Protein AF-Z5X2F3-F1 (afdb_monomer)

Solvent-accessible surface area (backbone atoms only — not comparable to full-atom values): 3466 Å² total; per-residue (Å²): 113,72,68,60,53,54,53,51,52,50,52,53,52,51,52,52,52,51,52,54,51,51,50,52,53,51,49,50,50,46,30,72,74,68,75,46,72,80,61,53,67,55,53,54,52,51,52,52,50,51,52,53,60,72,68,48,78,90,124

Foldseek 3Di:
DVVVVVVVVVVVVVVVVVVVVVLVVVQVVCCVVPVDSPCSVVVVVVVVVVVVVVPDDDD

pLDDT: mean 87.34, std 9.76, range [51.69, 96.5]

Mean predicted aligned error: 6.07 Å

Secondary structure (DSSP, 8-state):
-HHHHHHHHHHHHHHHHHHHHHHHHHHHHHHHHHS--TTHHHHHHHHHHHHHHHHS---

Radius of gyration: 15.82 Å; Cα contacts (8 Å, |Δi|>4): 7; chains: 1; bounding box: 32×27×42 Å

Sequence (59 aa):
MSITIATVVVVVVVAIIVAIIGFYLLAAFIVRTTGETTGIADIGRAAAAIIAAVHRPRQ

Organism: NCBI:txid1440774

Structure (mmCIF, N/CA/C/O backbone):
data_AF-Z5X2F3-F1
#
_entry.id   AF-Z5X2F3-F1
#
loop_
_atom_site.group_PDB
_atom_site.id
_atom_site.type_symbol
_atom_site.label_atom_id
_atom_site.label_alt_id
_atom_site.label_comp_id
_atom_site.label_asym_id
_atom_site.label_entity_id
_atom_site.label_seq_id
_atom_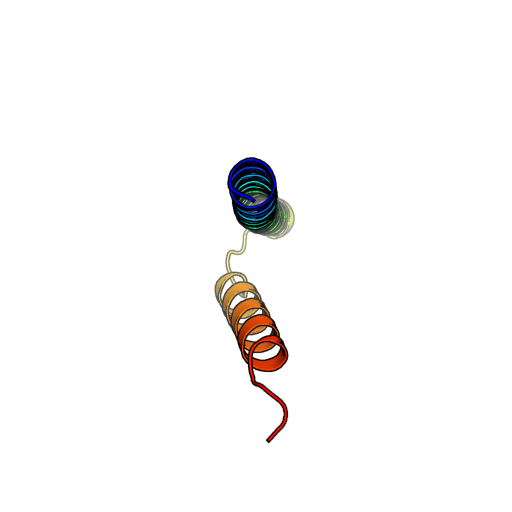site.pdbx_PDB_ins_code
_atom_site.Cartn_x
_atom_site.Cartn_y
_atom_site.Cartn_z
_atom_site.occupancy
_atom_site.B_iso_or_equiv
_atom_site.auth_seq_id
_atom_site.auth_comp_id
_atom_site.auth_asym_id
_atom_site.auth_atom_id
_atom_site.pdbx_PDB_model_num
ATOM 1 N N . MET A 1 1 ? 18.401 4.907 -24.700 1.00 63.88 1 MET A N 1
ATOM 2 C CA . MET A 1 1 ? 18.022 3.668 -23.984 1.00 63.88 1 MET A CA 1
ATOM 3 C C . MET A 1 1 ? 18.229 3.794 -22.474 1.00 63.88 1 MET A C 1
ATOM 5 O O . MET A 1 1 ? 17.276 3.579 -21.742 1.00 63.88 1 MET A O 1
ATOM 9 N N . SER A 1 2 ? 19.402 4.229 -21.993 1.00 79.62 2 SER A N 1
ATOM 10 C CA . SER A 1 2 ? 19.682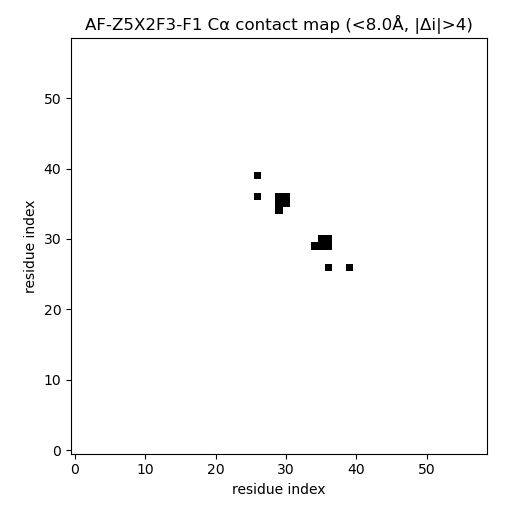 4.362 -20.546 1.00 79.62 2 SER A CA 1
ATOM 11 C C . SER A 1 2 ? 18.827 5.412 -19.817 1.00 79.62 2 SER A C 1
ATOM 13 O O . SER A 1 2 ? 18.373 5.159 -18.707 1.00 79.62 2 SER A O 1
ATOM 15 N N . ILE A 1 3 ? 18.542 6.557 -20.455 1.00 87.62 3 ILE A N 1
ATOM 16 C CA . ILE A 1 3 ? 17.692 7.617 -19.873 1.00 87.62 3 ILE A CA 1
ATOM 17 C C . ILE A 1 3 ? 16.262 7.106 -19.632 1.00 87.62 3 ILE A C 1
ATOM 19 O O . ILE A 1 3 ? 15.711 7.299 -18.556 1.00 87.62 3 ILE A O 1
ATOM 23 N N . THR A 1 4 ? 15.686 6.382 -20.596 1.00 91.94 4 THR A N 1
ATOM 24 C CA . THR A 1 4 ? 14.332 5.814 -20.498 1.00 91.94 4 THR A CA 1
ATOM 25 C C . THR A 1 4 ? 14.196 4.846 -19.322 1.00 91.94 4 THR A C 1
ATOM 27 O O . THR A 1 4 ? 13.213 4.911 -18.589 1.00 91.94 4 THR A O 1
ATOM 30 N N . ILE A 1 5 ? 15.194 3.982 -19.105 1.00 92.38 5 ILE A N 1
ATOM 31 C CA . ILE A 1 5 ? 15.202 3.033 -17.982 1.00 92.38 5 ILE A CA 1
ATOM 32 C C . ILE A 1 5 ? 15.221 3.789 -16.649 1.00 92.38 5 ILE A C 1
ATOM 34 O O . ILE A 1 5 ? 14.427 3.479 -15.763 1.00 92.38 5 ILE A O 1
ATOM 38 N N . ALA A 1 6 ? 16.071 4.814 -16.522 1.00 91.88 6 ALA A N 1
ATOM 39 C CA . ALA A 1 6 ? 16.147 5.623 -15.308 1.00 91.88 6 ALA A CA 1
ATOM 40 C C . ALA A 1 6 ? 14.803 6.297 -14.984 1.00 91.88 6 ALA A C 1
ATOM 42 O O . ALA A 1 6 ? 14.350 6.250 -13.842 1.00 91.88 6 ALA A O 1
ATOM 43 N N . THR A 1 7 ? 14.121 6.858 -15.987 1.00 94.56 7 THR A N 1
ATOM 44 C CA . THR A 1 7 ? 12.802 7.476 -15.794 1.00 94.56 7 THR A CA 1
ATOM 45 C C . THR A 1 7 ? 11.751 6.461 -15.342 1.00 94.56 7 THR A C 1
ATOM 47 O O . THR A 1 7 ? 11.005 6.742 -14.406 1.00 94.56 7 THR A O 1
ATOM 50 N N . VAL A 1 8 ? 11.706 5.270 -15.950 1.00 94.50 8 VAL A N 1
ATOM 51 C CA . VAL A 1 8 ? 10.759 4.210 -15.555 1.00 94.50 8 VAL A CA 1
ATOM 52 C C . VAL A 1 8 ? 10.989 3.783 -14.106 1.00 94.50 8 VAL A C 1
ATOM 54 O O . VAL A 1 8 ? 10.033 3.692 -13.340 1.00 94.50 8 VAL A O 1
ATOM 57 N N . VAL A 1 9 ? 12.247 3.581 -13.704 1.00 94.00 9 VAL A N 1
ATOM 58 C CA . VAL A 1 9 ? 12.588 3.207 -12.324 1.00 94.00 9 VAL A CA 1
ATOM 59 C C . VAL A 1 9 ? 12.132 4.281 -11.337 1.00 94.00 9 VAL A C 1
ATOM 61 O O . VAL A 1 9 ? 11.496 3.950 -10.340 1.00 94.00 9 VAL A O 1
ATOM 64 N N . VAL A 1 10 ? 12.389 5.560 -11.625 1.00 96.44 10 VAL A N 1
ATOM 65 C CA . VAL A 1 10 ? 11.953 6.669 -10.761 1.00 96.44 10 VAL A CA 1
ATOM 66 C C . VAL A 1 10 ? 10.433 6.677 -10.599 1.00 96.44 10 VAL A C 1
ATOM 68 O O . VAL A 1 10 ? 9.945 6.763 -9.475 1.00 96.44 10 VAL A O 1
ATOM 71 N N . VAL A 1 11 ? 9.678 6.530 -11.691 1.00 95.56 11 VAL A N 1
ATOM 72 C CA . VAL A 1 11 ? 8.206 6.504 -11.642 1.00 95.56 11 VAL A CA 1
ATOM 73 C C . VAL A 1 11 ? 7.698 5.340 -10.789 1.00 95.56 11 VAL A C 1
ATOM 75 O O . VAL A 1 11 ? 6.819 5.535 -9.952 1.00 95.56 11 VAL A O 1
ATOM 78 N N . VAL A 1 12 ? 8.275 4.146 -10.952 1.00 93.94 12 VAL A N 1
ATOM 79 C CA . VAL A 1 12 ? 7.900 2.963 -10.162 1.00 93.94 12 VAL A CA 1
ATOM 80 C C . VAL A 1 12 ? 8.200 3.174 -8.679 1.00 93.94 12 VAL A C 1
ATOM 82 O O . VAL A 1 12 ? 7.344 2.911 -7.837 1.00 93.94 12 VAL A O 1
ATOM 85 N N . VAL A 1 13 ? 9.383 3.695 -8.345 1.00 94.81 13 VAL A N 1
ATOM 86 C CA . VAL A 1 13 ? 9.772 3.965 -6.954 1.00 94.81 13 VAL A CA 1
ATOM 87 C C . VAL A 1 13 ? 8.838 4.991 -6.314 1.00 94.81 13 VAL A C 1
ATOM 89 O O . VAL A 1 13 ? 8.351 4.766 -5.207 1.00 94.81 13 VAL A O 1
ATOM 92 N N . VAL A 1 14 ? 8.528 6.085 -7.014 1.00 96.50 14 VAL A N 1
ATOM 93 C CA . VAL A 1 14 ? 7.594 7.110 -6.523 1.00 96.50 14 VAL A CA 1
ATOM 94 C C . VAL A 1 14 ? 6.205 6.516 -6.289 1.00 96.50 14 VAL A C 1
ATOM 96 O O . VAL A 1 14 ? 5.611 6.761 -5.240 1.00 96.50 14 VAL A O 1
ATOM 99 N N . ALA A 1 15 ? 5.702 5.692 -7.212 1.00 93.19 15 ALA A N 1
ATOM 100 C CA . ALA A 1 15 ? 4.406 5.037 -7.056 1.00 93.19 15 ALA A CA 1
ATOM 101 C C . ALA A 1 15 ? 4.360 4.122 -5.819 1.00 93.19 15 ALA A C 1
ATOM 103 O O . ALA A 1 15 ? 3.384 4.156 -5.069 1.00 93.19 15 ALA A O 1
ATOM 104 N N . ILE A 1 16 ? 5.428 3.355 -5.563 1.00 91.56 16 ILE A N 1
ATOM 105 C CA .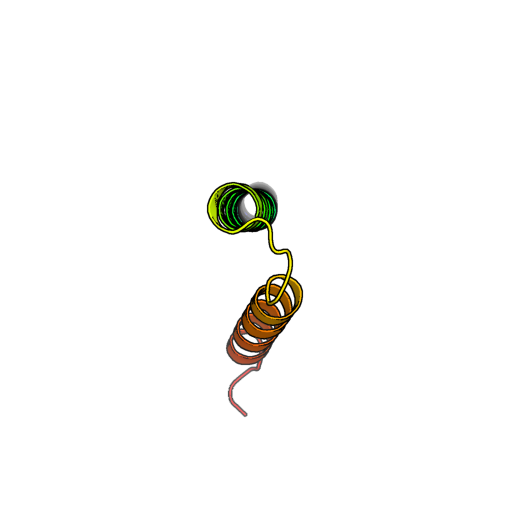 ILE A 1 16 ? 5.544 2.498 -4.372 1.00 91.56 16 ILE A CA 1
ATOM 106 C C . ILE A 1 16 ? 5.530 3.344 -3.094 1.00 91.56 16 ILE A C 1
ATOM 108 O O . ILE A 1 16 ? 4.784 3.037 -2.166 1.00 91.56 16 ILE A O 1
ATOM 112 N N . ILE A 1 17 ? 6.309 4.429 -3.049 1.00 93.62 17 ILE A N 1
ATOM 113 C CA . ILE A 1 17 ? 6.369 5.323 -1.883 1.00 93.62 17 ILE A CA 1
ATOM 114 C C . ILE A 1 17 ? 4.988 5.923 -1.591 1.00 93.62 17 ILE A C 1
ATOM 116 O O . ILE A 1 17 ? 4.526 5.875 -0.451 1.00 93.62 17 ILE A O 1
ATOM 120 N N . VAL A 1 18 ? 4.301 6.444 -2.612 1.00 95.69 18 VAL A N 1
ATOM 121 C CA . VAL A 1 18 ? 2.959 7.029 -2.464 1.00 95.69 18 VAL A CA 1
ATOM 122 C C . VAL A 1 18 ? 1.953 5.989 -1.970 1.00 95.69 18 VAL A C 1
ATOM 124 O O . VAL A 1 18 ? 1.163 6.292 -1.077 1.00 95.69 18 VAL A O 1
ATOM 127 N N . ALA A 1 19 ? 2.002 4.759 -2.488 1.00 89.69 19 ALA A N 1
ATOM 128 C CA . ALA A 1 19 ? 1.124 3.680 -2.044 1.00 89.69 19 ALA A CA 1
ATOM 129 C C . ALA A 1 19 ? 1.348 3.321 -0.565 1.00 89.69 19 ALA A C 1
ATOM 131 O O . ALA A 1 19 ? 0.383 3.180 0.187 1.00 89.69 19 ALA A O 1
ATOM 132 N N . ILE A 1 20 ? 2.611 3.233 -0.130 1.00 90.88 20 ILE A N 1
ATOM 133 C CA . ILE A 1 20 ? 2.967 2.959 1.269 1.00 90.88 20 ILE A CA 1
ATOM 134 C C . ILE A 1 20 ? 2.459 4.084 2.179 1.00 90.88 20 ILE A C 1
ATOM 136 O O . ILE A 1 20 ? 1.788 3.816 3.175 1.00 90.88 20 ILE A O 1
ATOM 140 N N . ILE A 1 21 ? 2.731 5.345 1.826 1.00 95.75 21 ILE A N 1
ATOM 141 C CA . ILE A 1 21 ? 2.278 6.505 2.605 1.00 95.75 21 ILE A CA 1
ATOM 142 C C . ILE A 1 21 ? 0.748 6.527 2.687 1.00 95.75 21 ILE A C 1
ATOM 144 O O . ILE A 1 21 ? 0.197 6.665 3.777 1.00 95.75 21 ILE A O 1
ATOM 148 N N . GLY A 1 22 ? 0.056 6.339 1.562 1.00 92.31 22 GLY A N 1
ATOM 149 C CA . GLY A 1 22 ? -1.405 6.306 1.512 1.00 92.31 22 GLY A CA 1
ATOM 150 C C . GLY A 1 22 ? -2.005 5.221 2.408 1.00 92.31 22 GLY A C 1
ATOM 151 O O . GLY A 1 22 ? -2.972 5.484 3.122 1.00 92.31 22 GLY A O 1
ATOM 152 N N . PHE A 1 23 ? -1.398 4.031 2.440 1.00 90.38 23 PHE A N 1
ATOM 153 C CA . PHE A 1 23 ? -1.828 2.944 3.320 1.00 90.38 23 PHE A CA 1
ATOM 154 C C . PHE A 1 23 ? -1.696 3.312 4.803 1.00 90.38 23 PHE A C 1
ATOM 156 O O . PHE A 1 23 ? -2.645 3.135 5.567 1.00 90.38 23 PHE A O 1
ATOM 163 N N . TYR A 1 24 ? -0.559 3.876 5.218 1.00 91.00 24 TYR A N 1
ATOM 164 C CA . TYR A 1 24 ? -0.366 4.285 6.612 1.00 91.00 24 TYR A CA 1
ATOM 165 C C . TYR A 1 24 ? -1.262 5.455 7.017 1.00 91.00 24 TYR A C 1
ATOM 167 O O . TYR A 1 24 ? -1.765 5.470 8.139 1.00 91.00 24 TYR A O 1
ATOM 175 N N . LEU A 1 25 ? -1.508 6.410 6.118 1.00 94.1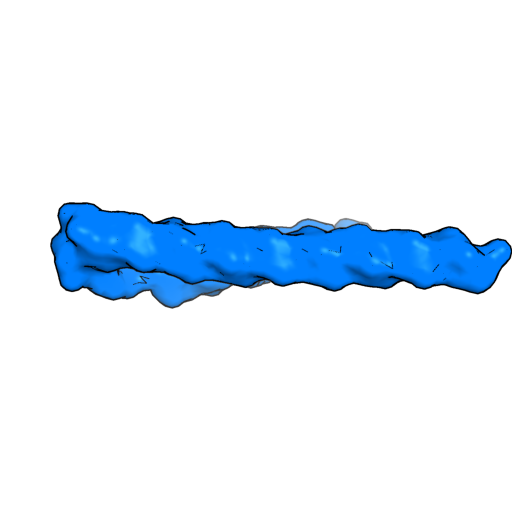2 25 LEU A N 1
ATOM 176 C CA . LEU A 1 25 ? -2.455 7.497 6.370 1.00 94.12 25 LEU A CA 1
ATOM 177 C C . LEU A 1 25 ? -3.881 6.970 6.545 1.00 94.12 25 LEU A C 1
ATOM 179 O O . LEU A 1 25 ? -4.581 7.408 7.455 1.00 94.12 25 LEU A O 1
ATOM 183 N N . LEU A 1 26 ? -4.298 6.003 5.723 1.00 90.31 2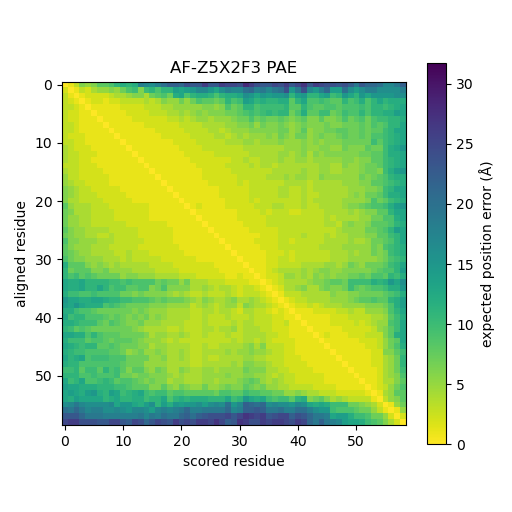6 LEU A N 1
ATOM 184 C CA . LEU A 1 26 ? -5.594 5.345 5.870 1.00 90.31 26 LEU A CA 1
ATOM 185 C C . LEU A 1 26 ? -5.687 4.594 7.202 1.00 90.31 26 LEU A C 1
ATOM 187 O O . LEU A 1 26 ? -6.667 4.754 7.926 1.00 90.31 26 LEU A O 1
ATOM 191 N N . ALA A 1 27 ? -4.657 3.825 7.555 1.00 90.88 27 ALA A N 1
ATOM 192 C CA . ALA A 1 27 ? -4.580 3.136 8.838 1.00 90.88 27 ALA A CA 1
ATOM 193 C C . ALA A 1 27 ? -4.691 4.127 10.010 1.00 90.88 27 ALA A C 1
ATOM 195 O O . ALA A 1 27 ? -5.517 3.941 10.900 1.00 90.88 27 ALA A O 1
ATOM 196 N N . ALA A 1 28 ? -3.932 5.225 9.975 1.00 92.50 28 ALA A N 1
ATOM 197 C CA . ALA A 1 28 ? -3.988 6.273 10.990 1.00 92.50 28 ALA A CA 1
ATOM 198 C C . ALA A 1 28 ? -5.371 6.939 11.067 1.00 92.50 28 ALA A C 1
ATOM 200 O O . ALA A 1 28 ? -5.860 7.214 12.161 1.00 92.50 28 ALA A O 1
ATOM 201 N N . PHE A 1 29 ? -6.025 7.176 9.927 1.00 92.38 29 PHE A N 1
ATOM 202 C CA . PHE A 1 29 ? -7.378 7.727 9.874 1.00 92.38 29 PHE A CA 1
ATOM 203 C C . PHE A 1 29 ? -8.411 6.783 10.504 1.00 92.38 29 PHE A C 1
ATOM 205 O O . PHE A 1 29 ? -9.239 7.232 11.299 1.00 92.38 29 PHE A O 1
ATOM 212 N N . ILE A 1 30 ? -8.340 5.483 10.197 1.00 91.62 30 ILE A N 1
ATOM 213 C CA . ILE A 1 30 ? -9.217 4.460 10.780 1.00 91.62 30 ILE A CA 1
ATOM 214 C C . ILE A 1 30 ? -9.028 4.415 12.296 1.00 91.62 30 ILE A C 1
ATOM 216 O O . ILE A 1 30 ? -10.010 4.552 13.024 1.00 91.62 30 ILE A O 1
ATOM 220 N N . VAL A 1 31 ? -7.784 4.317 12.776 1.00 94.75 31 VAL A N 1
ATOM 221 C CA . VAL A 1 31 ? -7.479 4.287 14.216 1.00 94.75 31 VAL A CA 1
ATOM 222 C C . VAL A 1 31 ? -7.956 5.565 14.899 1.00 94.75 31 VAL A C 1
ATOM 224 O O . VAL A 1 31 ? -8.596 5.503 15.941 1.00 94.75 31 VAL A O 1
ATOM 227 N N . ARG A 1 32 ? -7.718 6.735 14.296 1.00 95.62 32 ARG A N 1
ATOM 228 C CA . ARG A 1 32 ? -8.190 8.017 14.837 1.00 95.62 32 ARG A CA 1
ATOM 229 C C . ARG A 1 32 ? -9.715 8.082 14.953 1.00 95.62 32 ARG A C 1
ATOM 231 O O . ARG A 1 32 ? -10.216 8.705 15.882 1.00 95.62 32 ARG A O 1
ATOM 238 N N . THR A 1 33 ? -10.440 7.509 13.997 1.00 93.44 33 THR A N 1
ATOM 239 C CA . THR A 1 33 ? -11.903 7.641 13.911 1.00 93.44 33 THR A CA 1
ATOM 240 C C . THR A 1 33 ? -12.626 6.581 14.736 1.00 93.44 33 THR A C 1
ATOM 242 O O . THR A 1 33 ? -13.678 6.856 15.302 1.00 93.44 33 THR A O 1
ATOM 245 N N . THR A 1 34 ? -12.069 5.373 14.805 1.00 91.50 34 THR A N 1
ATOM 246 C CA . THR A 1 34 ? -12.722 4.205 15.416 1.00 91.50 34 THR A CA 1
ATOM 247 C C . THR A 1 34 ? -12.106 3.798 16.750 1.00 91.50 34 THR A C 1
ATOM 249 O O . THR A 1 34 ? -12.756 3.105 17.520 1.00 91.50 34 THR A O 1
ATOM 252 N N . GLY A 1 35 ? -10.866 4.209 17.033 1.00 91.56 35 GLY A N 1
ATOM 253 C CA . GLY A 1 35 ? -10.077 3.717 18.166 1.00 91.56 35 GLY A CA 1
ATOM 254 C C . GLY A 1 35 ? -9.515 2.304 17.968 1.00 91.56 35 GLY A C 1
ATOM 255 O O . GLY A 1 35 ? -8.742 1.838 18.799 1.00 91.56 35 GLY A O 1
ATOM 256 N N . GLU A 1 36 ? -9.855 1.636 16.865 1.00 89.25 36 GLU A N 1
ATOM 257 C CA . GLU A 1 36 ? -9.562 0.227 16.621 1.00 89.25 36 GLU A CA 1
ATOM 258 C C . GLU A 1 36 ? -8.492 0.054 15.535 1.00 89.25 36 GLU A C 1
ATOM 260 O O . GLU A 1 36 ? -8.424 0.808 14.562 1.00 89.25 36 GLU A O 1
ATOM 265 N N . THR A 1 37 ? -7.661 -0.983 15.677 1.00 87.31 37 THR A N 1
ATOM 266 C CA . THR A 1 37 ? -6.711 -1.421 14.630 1.00 87.31 37 THR A CA 1
ATOM 267 C C . THR A 1 37 ? -7.214 -2.638 13.849 1.00 87.31 37 THR A C 1
ATOM 269 O O . THR A 1 37 ? -6.558 -3.122 12.920 1.00 87.31 37 THR A O 1
ATOM 272 N N . THR A 1 38 ? -8.399 -3.124 14.214 1.00 85.31 38 THR A N 1
ATOM 273 C CA . THR A 1 38 ? -9.039 -4.303 13.640 1.00 85.31 38 THR A CA 1
ATOM 274 C C . THR A 1 38 ? -9.265 -4.121 12.134 1.00 85.31 38 THR A C 1
ATOM 276 O O . THR A 1 38 ? -9.770 -3.096 11.682 1.00 85.31 38 THR A O 1
ATOM 279 N N . GLY A 1 39 ? -8.863 -5.115 11.337 1.00 81.75 39 GLY A N 1
ATOM 280 C CA . GLY A 1 39 ? -9.050 -5.129 9.881 1.00 81.75 39 GLY A CA 1
ATOM 281 C C . GLY A 1 39 ? -7.973 -4.414 9.052 1.00 81.75 39 GLY A C 1
ATOM 282 O O . GLY A 1 39 ? -7.915 -4.633 7.845 1.00 81.75 39 GLY A O 1
ATOM 283 N N . ILE A 1 40 ? -7.056 -3.634 9.647 1.00 87.94 40 ILE A N 1
ATOM 284 C CA . ILE A 1 40 ? -5.975 -2.952 8.893 1.00 87.94 40 ILE A CA 1
ATOM 285 C C . ILE A 1 40 ? -5.054 -3.969 8.201 1.00 87.94 40 ILE A C 1
ATOM 287 O O . ILE A 1 40 ? -4.690 -3.809 7.034 1.00 87.94 40 ILE A O 1
ATOM 291 N N . ALA A 1 41 ? -4.713 -5.053 8.902 1.00 86.81 41 ALA A N 1
ATOM 292 C CA . ALA A 1 41 ? -3.918 -6.141 8.338 1.00 86.81 41 ALA A CA 1
ATOM 293 C C . ALA A 1 41 ? -4.656 -6.873 7.203 1.00 86.81 41 ALA A C 1
ATOM 295 O O . ALA A 1 41 ? -4.031 -7.274 6.220 1.00 86.81 41 ALA A O 1
ATOM 296 N N . ASP A 1 42 ? -5.978 -7.015 7.308 1.00 88.31 42 ASP A N 1
ATOM 297 C CA . ASP A 1 42 ? -6.793 -7.667 6.282 1.00 88.31 42 ASP A CA 1
ATOM 298 C C . ASP A 1 42 ? -6.918 -6.798 5.023 1.00 88.31 42 ASP A C 1
ATOM 300 O O . ASP A 1 42 ? -6.842 -7.331 3.916 1.00 88.31 42 ASP A O 1
ATOM 304 N N . ILE A 1 43 ? -6.980 -5.467 5.166 1.00 86.19 43 ILE A N 1
ATOM 305 C CA . ILE A 1 43 ? -6.891 -4.518 4.0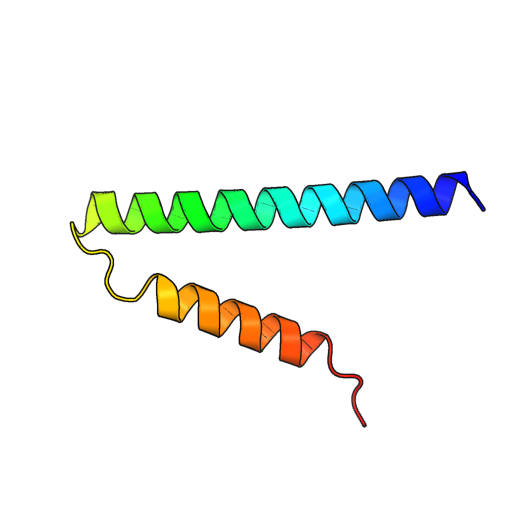41 1.00 86.19 43 ILE A CA 1
ATOM 306 C C . ILE A 1 43 ? -5.549 -4.679 3.314 1.00 86.19 43 ILE A C 1
ATOM 308 O O . ILE A 1 43 ? -5.518 -4.801 2.087 1.00 86.19 43 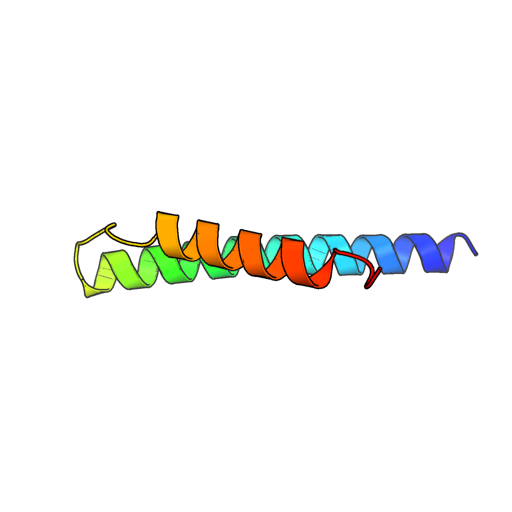ILE A O 1
ATOM 312 N N . GLY A 1 44 ? -4.437 -4.733 4.056 1.00 84.81 44 GLY A N 1
ATOM 313 C CA . GLY A 1 44 ? -3.111 -4.962 3.472 1.00 84.81 44 GLY A CA 1
ATOM 314 C C . GLY A 1 44 ? -3.017 -6.305 2.736 1.00 84.81 44 GLY A C 1
ATOM 315 O O . GLY A 1 44 ? -2.491 -6.379 1.624 1.00 84.81 44 GLY A O 1
ATOM 316 N N . ARG A 1 45 ? -3.595 -7.365 3.315 1.00 88.19 45 ARG A N 1
ATOM 317 C CA . ARG A 1 45 ? -3.635 -8.705 2.709 1.00 88.19 45 ARG A CA 1
ATOM 318 C C . ARG A 1 45 ? -4.487 -8.731 1.433 1.00 88.19 45 ARG A C 1
ATOM 3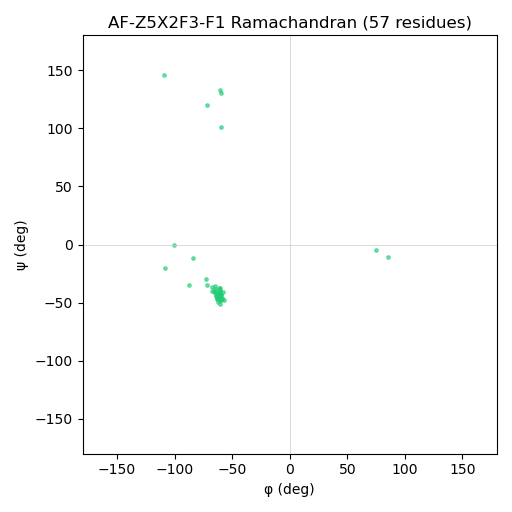20 O O . ARG A 1 45 ? -4.078 -9.336 0.443 1.00 88.19 45 ARG A O 1
ATOM 327 N N . ALA A 1 46 ? -5.628 -8.041 1.423 1.00 88.19 46 ALA A N 1
ATOM 328 C CA . ALA A 1 46 ? -6.483 -7.903 0.245 1.00 88.19 46 ALA A CA 1
ATOM 329 C C . ALA A 1 46 ? -5.781 -7.137 -0.889 1.00 88.19 46 ALA A C 1
ATOM 331 O O . ALA A 1 46 ? -5.808 -7.577 -2.039 1.00 88.19 46 ALA A O 1
ATOM 332 N N . ALA A 1 47 ? -5.082 -6.043 -0.571 1.00 85.19 47 ALA A N 1
ATOM 333 C CA . ALA A 1 47 ? -4.290 -5.300 -1.549 1.00 85.19 47 ALA A CA 1
ATOM 334 C C . ALA A 1 47 ? -3.184 -6.172 -2.174 1.00 85.19 47 ALA A C 1
ATOM 336 O O . ALA A 1 47 ? -3.030 -6.194 -3.395 1.00 85.19 47 ALA A O 1
ATOM 337 N N . ALA A 1 48 ? -2.467 -6.957 -1.361 1.00 85.81 48 ALA A N 1
ATOM 338 C CA . ALA A 1 48 ? -1.459 -7.896 -1.853 1.00 85.81 48 ALA A CA 1
ATOM 339 C C . ALA A 1 48 ? -2.055 -8.962 -2.792 1.00 85.81 48 ALA A C 1
ATOM 341 O O . ALA A 1 48 ? -1.451 -9.290 -3.814 1.00 85.81 48 ALA A O 1
ATOM 342 N N . ALA A 1 49 ? -3.257 -9.466 -2.491 1.00 87.94 49 ALA A N 1
ATOM 343 C CA . ALA A 1 49 ? -3.956 -10.419 -3.350 1.00 87.94 49 ALA A CA 1
ATOM 344 C C . ALA A 1 49 ? -4.335 -9.812 -4.714 1.00 87.94 49 ALA A C 1
ATOM 346 O O . ALA A 1 49 ? -4.165 -10.470 -5.740 1.00 87.94 49 ALA A O 1
ATOM 347 N N . ILE A 1 50 ? -4.785 -8.551 -4.745 1.00 83.50 50 ILE A N 1
ATOM 348 C CA . ILE A 1 50 ? -5.075 -7.825 -5.993 1.00 83.50 50 ILE A CA 1
ATOM 349 C C . ILE A 1 50 ? -3.800 -7.666 -6.822 1.00 83.50 50 ILE A C 1
ATOM 351 O O . ILE A 1 50 ? -3.799 -7.979 -8.011 1.00 83.50 50 ILE A O 1
ATOM 355 N N . ILE A 1 51 ? -2.699 -7.239 -6.198 1.00 84.00 51 ILE A N 1
ATOM 356 C CA . ILE A 1 51 ? -1.409 -7.090 -6.883 1.00 84.00 51 ILE A CA 1
ATOM 357 C C . ILE A 1 51 ? -0.966 -8.433 -7.471 1.00 84.00 51 ILE A C 1
ATOM 359 O O . ILE A 1 51 ? -0.620 -8.501 -8.647 1.00 84.00 51 ILE A O 1
ATOM 363 N N . ALA A 1 52 ? -1.041 -9.515 -6.694 1.00 85.38 52 ALA A N 1
ATOM 364 C CA . ALA A 1 52 ? -0.697 -10.854 -7.164 1.00 85.38 52 ALA A CA 1
ATOM 365 C C . ALA A 1 52 ? -1.585 -11.319 -8.332 1.00 85.38 52 ALA A C 1
ATOM 367 O O . ALA A 1 52 ? -1.092 -11.956 -9.262 1.00 85.38 52 ALA A O 1
ATOM 368 N N . ALA A 1 53 ? -2.879 -10.985 -8.315 1.00 85.31 53 ALA A N 1
ATOM 369 C CA . ALA A 1 53 ? -3.805 -11.308 -9.397 1.00 85.31 53 ALA A CA 1
ATOM 370 C C . ALA A 1 53 ? -3.491 -10.534 -10.686 1.00 85.31 53 ALA A C 1
ATOM 372 O O . ALA A 1 53 ? -3.543 -11.110 -11.769 1.00 85.31 53 ALA A O 1
ATOM 373 N N . VAL A 1 54 ? -3.121 -9.255 -10.577 1.00 80.12 54 VAL A N 1
ATOM 374 C CA . VAL A 1 54 ? -2.738 -8.414 -11.724 1.00 80.12 54 VAL A CA 1
ATOM 375 C C . VAL A 1 54 ? -1.361 -8.802 -12.275 1.00 80.12 54 VAL A C 1
ATOM 377 O O . VAL A 1 54 ? -1.114 -8.659 -13.470 1.00 80.12 54 VAL A O 1
ATOM 380 N N . HIS A 1 55 ? -0.468 -9.318 -11.429 1.00 80.69 55 HIS A N 1
ATOM 381 C CA . HIS A 1 55 ? 0.876 -9.734 -11.831 1.00 80.69 55 HIS A CA 1
ATOM 382 C C . HIS A 1 55 ? 0.940 -11.157 -12.407 1.00 80.69 55 HIS 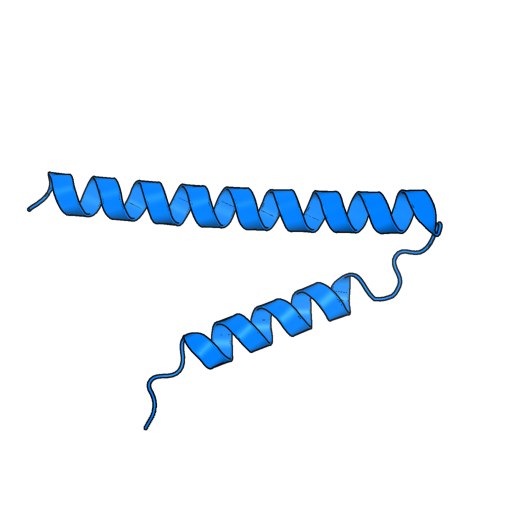A C 1
ATOM 384 O O . HIS A 1 55 ? 1.961 -11.533 -12.983 1.00 80.69 55 HIS A O 1
ATOM 390 N N . ARG A 1 56 ? -0.123 -11.966 -12.279 1.00 65.69 56 ARG A N 1
ATOM 391 C CA . ARG A 1 56 ? -0.185 -13.270 -12.952 1.00 65.69 56 ARG A CA 1
ATOM 392 C C . ARG A 1 56 ? -0.383 -13.065 -14.459 1.00 65.69 56 ARG A C 1
ATOM 394 O O . ARG A 1 56 ? -1.412 -12.513 -14.853 1.00 65.69 56 ARG A O 1
ATOM 401 N N . PRO A 1 57 ? 0.535 -13.541 -15.323 1.00 54.34 57 PRO A N 1
ATOM 402 C CA . PRO A 1 57 ? 0.232 -13.656 -16.742 1.00 54.34 57 PRO A CA 1
ATOM 403 C C . PRO A 1 57 ? -0.960 -14.607 -16.894 1.00 54.34 57 PRO A C 1
ATOM 405 O O . PRO A 1 57 ? -0.992 -15.663 -16.261 1.00 54.34 57 PRO A O 1
ATOM 408 N N . ARG A 1 58 ? -1.958 -14.210 -17.691 1.00 58.88 58 ARG A N 1
ATOM 409 C CA . ARG A 1 58 ? -3.058 -15.096 -18.092 1.00 58.88 58 ARG A CA 1
ATOM 410 C C . ARG A 1 58 ? -2.433 -16.279 -18.839 1.00 58.88 58 ARG A C 1
ATOM 412 O O . ARG A 1 58 ? -2.001 -16.097 -19.974 1.00 58.88 58 ARG A O 1
ATOM 419 N N . GLN A 1 59 ? -2.296 -17.416 -18.163 1.00 51.69 59 GLN A N 1
ATOM 420 C CA . GLN A 1 59 ? -2.070 -18.708 -18.806 1.00 51.69 59 GLN A CA 1
ATOM 421 C C . GLN A 1 59 ? -3.400 -19.222 -19.343 1.00 51.69 59 GLN A C 1
ATOM 423 O O . GLN A 1 59 ? -4.413 -19.042 -18.628 1.00 51.69 59 GLN A O 1
#